Protein AF-A0A357LD18-F1 (afdb_monomer_lite)

Sequence (34 aa):
MAHPIDIHVGNRVRQRRRLVGMTQHALAEAVNIR

Foldseek 3Di:
DDDPVCVVVVVVVVVVCVVVVHDPVNVCVVVVHD

Structure (mmCIF, N/CA/C/O backbone):
data_AF-A0A357LD18-F1
#
_entry.id   AF-A0A357LD18-F1
#
loop_
_atom_site.group_PDB
_atom_site.id
_atom_site.type_symbol
_atom_site.label_atom_id
_atom_site.label_alt_id
_atom_site.label_comp_id
_atom_site.label_asym_id
_atom_site.label_entity_id
_atom_site.label_seq_id
_atom_site.pdbx_PDB_ins_code
_atom_site.Cartn_x
_atom_site.Cartn_y
_atom_site.Cartn_z
_atom_site.occupancy
_atom_site.B_iso_or_equiv
_atom_site.auth_seq_id
_atom_site.auth_comp_id
_atom_site.auth_asym_id
_atom_site.auth_atom_id
_atom_site.pdbx_PDB_model_num
ATOM 1 N N . MET A 1 1 ? 14.374 -1.843 -14.314 1.00 85.06 1 MET A N 1
ATOM 2 C CA . MET A 1 1 ? 13.230 -0.906 -14.199 1.00 85.06 1 MET A CA 1
ATOM 3 C C . MET A 1 1 ? 12.038 -1.703 -13.694 1.00 85.06 1 MET A C 1
ATOM 5 O O . MET A 1 1 ? 11.930 -2.859 -14.082 1.00 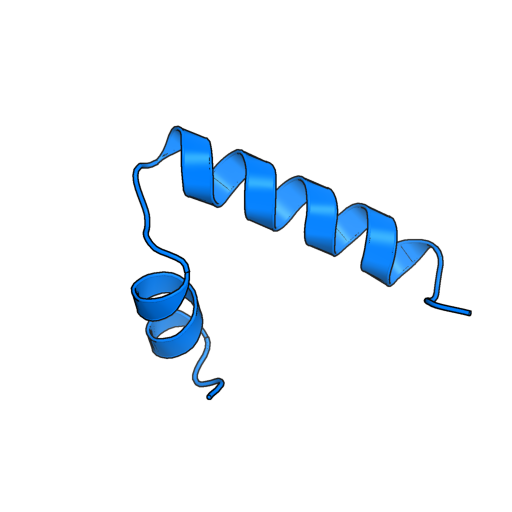85.06 1 MET A O 1
ATOM 9 N N . ALA A 1 2 ? 11.205 -1.149 -12.809 1.00 88.19 2 ALA A N 1
ATOM 10 C CA . ALA A 1 2 ? 9.997 -1.848 -12.355 1.00 88.19 2 ALA A CA 1
ATOM 11 C C . ALA A 1 2 ? 9.025 -2.044 -13.528 1.00 88.19 2 ALA A C 1
ATOM 13 O O . ALA A 1 2 ? 8.950 -1.180 -14.407 1.00 88.19 2 ALA A O 1
ATOM 14 N N . HIS A 1 3 ? 8.298 -3.162 -13.553 1.00 97.75 3 HIS A N 1
ATOM 15 C CA . HIS A 1 3 ? 7.330 -3.416 -14.612 1.00 97.75 3 HIS A CA 1
ATOM 16 C C . HIS A 1 3 ? 6.188 -2.384 -14.510 1.00 97.75 3 HIS A C 1
ATOM 18 O O . HIS A 1 3 ? 5.773 -2.048 -13.396 1.00 97.75 3 HIS A O 1
ATOM 24 N N . PRO A 1 4 ? 5.627 -1.873 -15.625 1.00 97.94 4 PRO A N 1
ATOM 25 C CA . PRO A 1 4 ? 4.524 -0.905 -15.576 1.00 97.94 4 PRO A CA 1
ATOM 26 C C . PRO A 1 4 ? 3.331 -1.366 -14.720 1.00 97.94 4 PRO A C 1
ATOM 28 O O . PRO A 1 4 ? 2.676 -0.555 -14.064 1.00 97.94 4 PRO A O 1
ATOM 31 N N . ILE A 1 5 ? 3.086 -2.681 -14.678 1.00 97.81 5 ILE A N 1
ATOM 32 C CA . ILE A 1 5 ? 2.047 -3.289 -13.833 1.00 97.81 5 ILE A CA 1
ATOM 33 C C . ILE A 1 5 ? 2.369 -3.116 -12.345 1.00 97.81 5 ILE A C 1
ATOM 35 O O . ILE A 1 5 ? 1.478 -2.740 -11.587 1.00 97.81 5 ILE A O 1
ATOM 39 N N . ASP A 1 6 ? 3.621 -3.305 -11.924 1.00 97.12 6 ASP A N 1
ATOM 40 C CA . ASP A 1 6 ? 4.020 -3.170 -10.517 1.00 97.12 6 ASP A CA 1
ATOM 41 C C . ASP A 1 6 ? 3.792 -1.740 -10.022 1.00 97.12 6 ASP A C 1
ATOM 43 O O . ASP A 1 6 ? 3.287 -1.519 -8.920 1.00 97.12 6 ASP A O 1
ATOM 47 N N . ILE A 1 7 ? 4.102 -0.757 -10.873 1.00 97.81 7 ILE A N 1
ATOM 48 C CA . ILE A 1 7 ? 3.868 0.663 -10.594 1.00 97.81 7 ILE A CA 1
ATOM 49 C C . ILE A 1 7 ? 2.364 0.925 -10.442 1.00 97.81 7 ILE A C 1
ATOM 51 O O . ILE A 1 7 ? 1.934 1.539 -9.461 1.00 97.81 7 ILE A O 1
ATOM 55 N N . HIS A 1 8 ? 1.551 0.439 -11.386 1.00 97.44 8 HIS A N 1
ATOM 56 C CA . HIS A 1 8 ? 0.099 0.607 -11.349 1.00 97.44 8 HIS A CA 1
ATOM 57 C C . HIS A 1 8 ? -0.523 -0.018 -10.089 1.00 97.44 8 HIS A C 1
ATOM 59 O O . HIS A 1 8 ? -1.281 0.640 -9.366 1.00 97.44 8 HIS A O 1
ATOM 65 N N . VAL A 1 9 ? -0.183 -1.277 -9.805 1.00 97.56 9 VAL A N 1
ATOM 66 C CA . VAL A 1 9 ? -0.707 -2.031 -8.662 1.00 97.56 9 VAL A CA 1
ATOM 67 C C . VAL A 1 9 ? -0.240 -1.402 -7.351 1.00 97.56 9 VAL A C 1
ATOM 69 O O . VAL A 1 9 ? -1.069 -1.129 -6.479 1.00 97.56 9 VAL A O 1
ATOM 72 N N . GLY A 1 10 ? 1.049 -1.077 -7.227 1.00 97.19 10 GLY A N 1
ATOM 73 C CA . GLY A 1 10 ? 1.619 -0.451 -6.035 1.00 97.19 10 GLY A CA 1
ATOM 74 C C . GLY A 1 10 ? 0.968 0.892 -5.695 1.00 97.19 10 GLY A C 1
ATOM 75 O O . GLY A 1 10 ? 0.662 1.157 -4.529 1.00 97.19 10 GLY A O 1
ATOM 76 N N . ASN A 1 11 ? 0.681 1.721 -6.703 1.00 98.00 11 ASN A N 1
ATOM 77 C CA . ASN A 1 11 ? -0.023 2.991 -6.507 1.00 98.00 11 ASN A CA 1
ATOM 78 C C . ASN A 1 11 ? -1.458 2.783 -6.003 1.00 98.00 11 ASN A C 1
ATOM 80 O O . ASN A 1 11 ? -1.875 3.437 -5.043 1.00 98.00 11 ASN A O 1
ATOM 84 N N . ARG A 1 12 ? -2.200 1.832 -6.584 1.00 98.25 12 ARG A N 1
ATOM 85 C CA . ARG A 1 12 ? -3.584 1.535 -6.184 1.00 98.25 12 ARG A CA 1
ATOM 86 C C . ARG A 1 12 ? -3.673 0.950 -4.774 1.00 98.25 12 ARG A C 1
ATOM 88 O O . ARG A 1 12 ? -4.525 1.374 -3.992 1.00 98.25 12 ARG A O 1
ATOM 95 N N . VAL A 1 13 ? -2.787 0.013 -4.430 1.00 97.75 13 VAL A N 1
ATOM 96 C CA . VAL A 1 13 ? -2.707 -0.569 -3.080 1.00 97.75 13 VAL A CA 1
ATOM 97 C C . VAL A 1 13 ? -2.400 0.520 -2.054 1.00 97.75 13 VAL A C 1
ATOM 99 O O . VAL A 1 13 ? -3.087 0.618 -1.039 1.00 97.75 13 VAL A O 1
ATOM 102 N N . ARG A 1 14 ? -1.439 1.408 -2.342 1.00 98.06 14 ARG A N 1
ATOM 103 C CA . ARG A 1 14 ? -1.080 2.529 -1.459 1.00 98.06 14 ARG A CA 1
ATOM 104 C C . ARG A 1 14 ? -2.239 3.502 -1.245 1.00 98.06 14 ARG A C 1
ATOM 106 O O . ARG A 1 14 ? -2.469 3.913 -0.108 1.00 98.06 14 ARG A O 1
ATOM 113 N N . GLN A 1 15 ? -2.959 3.867 -2.307 1.00 98.38 15 GLN A N 1
ATOM 114 C CA . GLN A 1 15 ? -4.119 4.755 -2.214 1.00 98.38 15 GLN A CA 1
ATOM 115 C C . GLN A 1 15 ? -5.214 4.135 -1.340 1.00 98.38 15 GLN A C 1
ATOM 117 O O . GLN A 1 15 ? -5.662 4.772 -0.390 1.00 98.38 15 GLN A O 1
ATOM 122 N N . ARG A 1 16 ? -5.593 2.877 -1.602 1.00 98.25 16 ARG A N 1
ATOM 123 C CA . ARG A 1 16 ? -6.608 2.169 -0.806 1.00 98.25 16 ARG A CA 1
ATOM 124 C C . ARG A 1 16 ? -6.198 2.034 0.650 1.00 98.25 16 ARG A C 1
ATOM 126 O O . ARG A 1 16 ? -6.985 2.381 1.520 1.00 98.25 16 ARG A O 1
ATOM 133 N N . ARG A 1 17 ? -4.954 1.618 0.906 1.00 98.00 17 ARG A N 1
ATOM 134 C CA . ARG A 1 17 ? -4.399 1.493 2.257 1.00 98.00 17 ARG A CA 1
ATOM 135 C C . ARG A 1 17 ? -4.549 2.798 3.050 1.00 98.00 17 ARG A C 1
ATOM 137 O O . ARG A 1 17 ? -4.956 2.758 4.204 1.00 98.00 17 ARG A O 1
ATOM 144 N N . ARG A 1 18 ? -4.257 3.949 2.428 1.00 97.81 18 ARG A N 1
ATOM 145 C CA . ARG A 1 18 ? -4.435 5.272 3.054 1.00 97.81 18 ARG A CA 1
ATOM 146 C C . ARG A 1 18 ? -5.905 5.613 3.298 1.00 97.81 18 ARG A C 1
ATOM 148 O O . ARG A 1 18 ? -6.218 6.096 4.377 1.00 97.81 18 ARG A O 1
ATOM 155 N N . LEU A 1 19 ? -6.786 5.347 2.331 1.00 98.44 19 LEU A N 1
ATOM 156 C CA . LEU A 1 19 ? -8.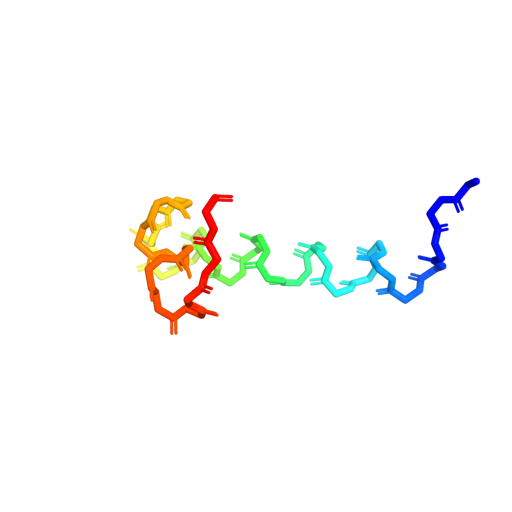220 5.640 2.450 1.00 98.44 19 LEU A CA 1
ATOM 157 C C . LEU A 1 19 ? -8.890 4.874 3.597 1.00 98.44 19 LEU A C 1
ATOM 159 O O . LEU A 1 19 ? -9.767 5.421 4.253 1.00 98.44 19 LEU A O 1
ATOM 163 N N . VAL A 1 20 ? -8.465 3.636 3.855 1.00 97.81 20 VAL A N 1
ATOM 164 C CA . VAL A 1 20 ? -9.023 2.799 4.932 1.00 97.81 20 VAL A CA 1
ATOM 165 C C . VAL A 1 20 ? -8.266 2.929 6.261 1.00 97.81 20 VAL A C 1
ATOM 167 O O . VAL A 1 20 ? -8.529 2.170 7.186 1.00 97.81 20 VAL A O 1
ATOM 170 N N . GLY A 1 21 ? -7.296 3.846 6.366 1.00 98.12 21 GLY A N 1
ATOM 171 C CA . GLY A 1 21 ? -6.515 4.040 7.595 1.00 98.12 21 GLY A CA 1
ATOM 172 C C . GLY A 1 21 ? -5.590 2.8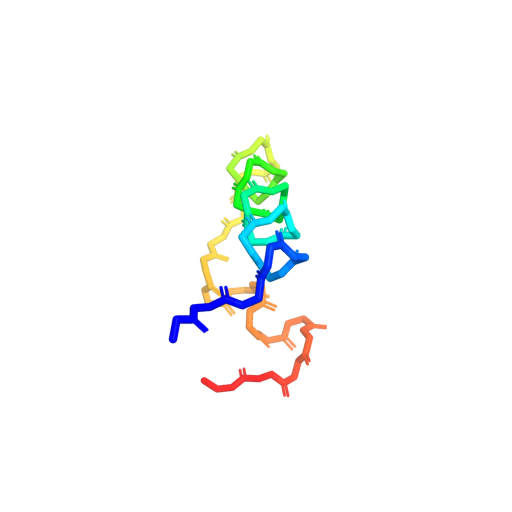71 7.966 1.00 98.12 21 GLY A C 1
ATOM 173 O O . GLY A 1 21 ? -5.182 2.753 9.117 1.00 98.12 21 GLY A O 1
ATOM 174 N N . MET A 1 22 ? -5.234 2.002 7.016 1.00 97.94 22 MET A N 1
ATOM 175 C CA . MET A 1 22 ? -4.403 0.820 7.268 1.00 97.94 22 MET A CA 1
ATOM 176 C C . MET A 1 22 ? -2.904 1.171 7.255 1.00 97.94 22 MET A C 1
ATOM 178 O O . MET A 1 22 ? -2.408 1.918 6.403 1.00 97.94 22 MET A O 1
ATOM 182 N N . THR A 1 23 ? -2.130 0.613 8.185 1.00 97.94 23 THR A N 1
ATOM 183 C CA . T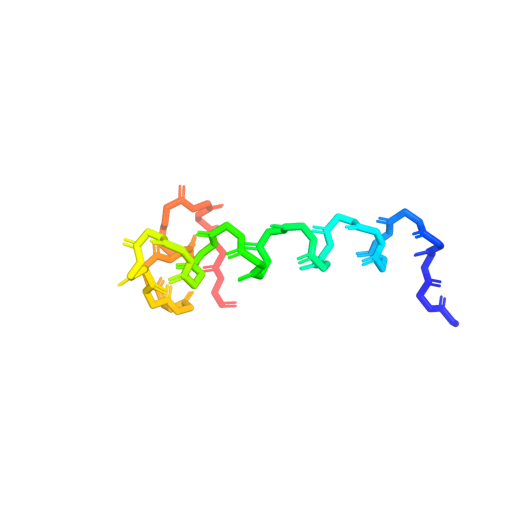HR A 1 23 ? -0.668 0.785 8.214 1.00 97.94 23 THR A CA 1
ATOM 184 C C . THR A 1 23 ? 0.013 -0.131 7.194 1.00 97.94 23 THR A C 1
ATOM 186 O O . THR A 1 23 ? -0.559 -1.117 6.735 1.00 97.94 23 THR A O 1
ATOM 189 N N . GLN A 1 24 ? 1.251 0.189 6.800 1.00 97.06 24 GLN A N 1
ATOM 190 C CA . GLN A 1 24 ? 2.017 -0.692 5.906 1.00 97.06 24 GLN A CA 1
ATOM 191 C C . GLN A 1 24 ? 2.287 -2.060 6.553 1.00 97.06 24 GLN A C 1
ATOM 193 O O . GLN A 1 24 ? 2.259 -3.063 5.851 1.00 97.06 24 GLN A O 1
ATOM 198 N N . HIS A 1 25 ? 2.505 -2.090 7.872 1.00 97.56 25 HIS A N 1
ATOM 199 C CA . HIS A 1 25 ? 2.732 -3.319 8.632 1.00 97.56 25 HIS A CA 1
ATOM 200 C C . HIS A 1 25 ? 1.492 -4.223 8.639 1.00 97.56 25 HIS A C 1
ATOM 202 O O . HIS A 1 25 ? 1.595 -5.375 8.243 1.00 97.56 25 HIS A O 1
ATOM 208 N N . ALA A 1 26 ? 0.308 -3.678 8.941 1.00 97.31 26 ALA A N 1
ATOM 209 C CA . ALA A 1 26 ? -0.942 -4.442 8.898 1.00 97.31 26 ALA A CA 1
ATOM 210 C C . ALA A 1 26 ? -1.249 -4.992 7.492 1.00 97.31 26 ALA A C 1
ATOM 212 O O . ALA A 1 26 ? -1.775 -6.092 7.350 1.00 97.31 26 ALA A O 1
ATOM 213 N N . LEU A 1 27 ? -0.910 -4.245 6.431 1.00 97.06 27 LEU A N 1
ATOM 214 C CA . LEU A 1 27 ? -1.008 -4.763 5.064 1.00 97.06 27 LEU A CA 1
ATOM 215 C C . LEU A 1 27 ? -0.049 -5.941 4.840 1.00 97.06 27 LEU A C 1
ATOM 217 O O . LEU A 1 27 ? -0.441 -6.915 4.207 1.00 97.06 27 LEU A O 1
ATOM 221 N N . ALA A 1 28 ? 1.188 -5.842 5.331 1.00 97.62 28 ALA A N 1
ATOM 222 C CA . ALA A 1 28 ? 2.195 -6.888 5.189 1.00 97.62 28 ALA A CA 1
ATOM 223 C C . AL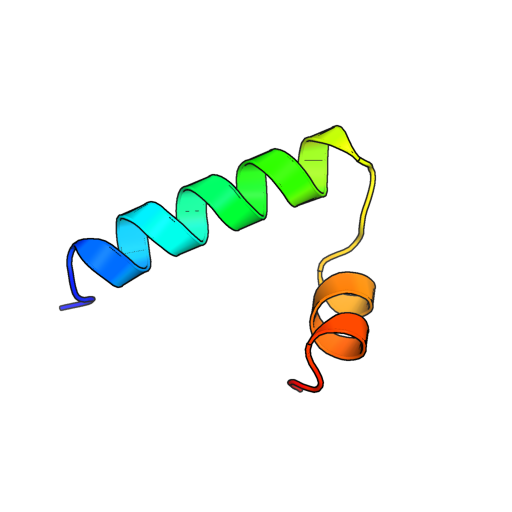A A 1 28 ? 1.761 -8.185 5.896 1.00 97.62 28 ALA A C 1
ATOM 225 O O . ALA A 1 28 ? 1.810 -9.253 5.289 1.00 97.62 28 ALA A O 1
ATOM 226 N N . GLU A 1 29 ? 1.214 -8.074 7.111 1.00 97.50 29 GLU A N 1
ATOM 227 C CA . GLU A 1 29 ? 0.618 -9.199 7.843 1.00 97.50 29 GLU A CA 1
ATOM 228 C C . GLU A 1 29 ? -0.555 -9.827 7.075 1.00 97.50 29 GLU A C 1
ATOM 230 O O . GLU A 1 29 ? -0.601 -11.043 6.900 1.00 97.50 29 GLU A O 1
ATOM 235 N N . ALA A 1 30 ? -1.471 -9.006 6.548 1.00 96.06 30 ALA A N 1
ATOM 236 C CA . ALA A 1 30 ? -2.662 -9.482 5.840 1.00 96.06 30 ALA A CA 1
ATOM 237 C C . ALA A 1 30 ? -2.357 -10.248 4.541 1.00 96.06 30 ALA A C 1
ATOM 239 O O . ALA A 1 30 ? -3.167 -11.069 4.112 1.00 96.06 30 ALA A O 1
ATOM 240 N N . VA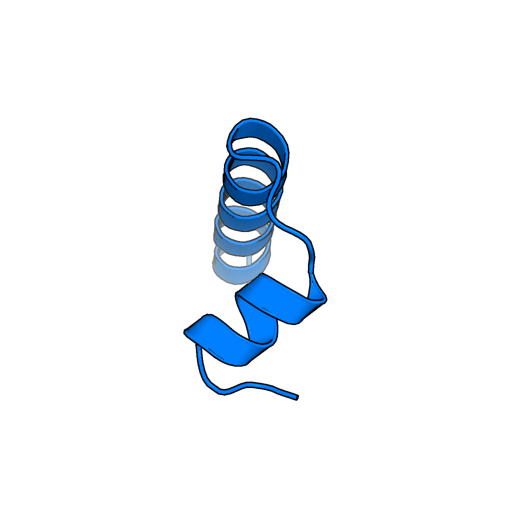L A 1 31 ? -1.213 -9.983 3.901 1.00 96.06 31 VAL A N 1
ATOM 241 C CA . VAL A 1 31 ? -0.782 -10.680 2.674 1.00 96.06 31 VAL A CA 1
ATOM 242 C C . VAL A 1 31 ? 0.408 -11.615 2.901 1.00 96.06 31 VAL A C 1
ATOM 244 O O . VAL A 1 31 ? 0.956 -12.145 1.939 1.00 96.06 31 VAL A O 1
ATOM 247 N N . ASN A 1 32 ? 0.778 -11.844 4.164 1.00 97.31 32 ASN A N 1
ATOM 248 C CA . ASN A 1 32 ? 1.844 -12.749 4.584 1.00 97.31 32 ASN A CA 1
ATOM 249 C C . ASN A 1 32 ? 3.207 -12.454 3.923 1.00 97.31 32 ASN A C 1
ATOM 251 O O . ASN A 1 32 ? 3.881 -13.349 3.408 1.00 97.31 32 ASN A O 1
ATOM 255 N N . ILE A 1 33 ? 3.601 -11.176 3.927 1.00 94.69 33 ILE A N 1
ATOM 256 C CA . ILE A 1 33 ? 4.921 -10.702 3.481 1.00 94.69 33 ILE A CA 1
ATOM 257 C C . ILE A 1 33 ? 5.632 -9.961 4.620 1.00 94.69 33 ILE A C 1
ATOM 259 O O . ILE A 1 33 ? 4.979 -9.416 5.509 1.00 94.69 33 ILE A O 1
ATOM 263 N N . ARG A 1 34 ? 6.969 -9.953 4.599 1.00 82.44 34 ARG A N 1
ATOM 264 C CA . ARG A 1 34 ? 7.817 -9.372 5.651 1.00 82.44 34 ARG A CA 1
ATOM 265 C C . ARG A 1 34 ? 8.418 -8.036 5.237 1.00 82.44 34 ARG A C 1
ATOM 267 O O . ARG A 1 34 ? 8.799 -7.916 4.051 1.00 82.44 34 ARG A O 1
#

Secondary structure (DSSP, 8-state):
---HHHHHHHHHHHHHHHHTT--HHHHHHHTT--

pLDDT: mean 96.45, std 3.63, range [82.44, 98.44]

Radius of gyration: 10.57 Å; chains: 1; bounding box: 22×18×24 Å